Protein AF-A0A257L5U8-F1 (afdb_monomer_lite)

Foldseek 3Di:
DDDPDDDDDPDDPVVVVVCCVVPDDPVVVVVVVVVVPPDPPPPPPDDDDPVRVVVVVVVVVVVVVCVVVVNDPDDDPVRVVVVD

Sequence (84 aa):
MEATLKYSIPQSVMELAELIKSKFTAKEQLKLVQILQKEPEEDEYEEPTKEQLLQEIREAAEEVKLARQGKIKLKTLEELLNEL

Structure (mmCIF, N/CA/C/O backbone):
data_AF-A0A257L5U8-F1
#
_entry.id   AF-A0A257L5U8-F1
#
loop_
_atom_site.group_PDB
_atom_site.id
_atom_site.type_symbol
_atom_site.label_atom_id
_atom_site.label_alt_id
_atom_site.label_comp_id
_atom_site.label_asym_id
_atom_site.label_entity_id
_atom_site.label_seq_id
_atom_site.pdbx_PDB_ins_code
_atom_site.Cartn_x
_atom_site.Cartn_y
_atom_site.Cartn_z
_atom_site.occupancy
_atom_site.B_iso_or_equiv
_atom_site.auth_seq_id
_atom_site.auth_comp_id
_atom_site.auth_asym_id
_atom_site.auth_atom_id
_atom_site.pdbx_PDB_model_num
ATOM 1 N N . MET A 1 1 ? -4.335 -12.696 -26.219 1.00 34.47 1 MET A N 1
ATOM 2 C CA . MET A 1 1 ? -3.628 -13.943 -25.863 1.00 34.47 1 MET A CA 1
ATOM 3 C C . MET A 1 1 ? -2.507 -13.540 -24.927 1.00 34.47 1 MET A C 1
ATOM 5 O O . MET A 1 1 ? -1.538 -12.955 -25.389 1.00 34.47 1 MET A O 1
ATOM 9 N N . GLU A 1 2 ? -2.691 -13.723 -23.625 1.00 41.53 2 GLU A N 1
ATOM 10 C CA . GLU A 1 2 ? -1.663 -13.413 -22.628 1.00 41.53 2 GLU A CA 1
ATOM 11 C C . GLU A 1 2 ? -0.717 -14.609 -22.528 1.00 41.53 2 GLU A C 1
ATOM 13 O O . GLU A 1 2 ? -1.132 -15.719 -22.200 1.00 41.53 2 GLU A O 1
ATOM 18 N N . ALA A 1 3 ? 0.548 -14.409 -22.893 1.00 43.62 3 ALA A N 1
ATOM 19 C CA . ALA A 1 3 ? 1.568 -15.439 -22.771 1.00 43.62 3 ALA A CA 1
ATOM 20 C C . ALA A 1 3 ? 2.173 -15.365 -21.364 1.00 43.62 3 ALA A C 1
ATOM 22 O O . ALA A 1 3 ? 3.132 -14.635 -21.124 1.00 43.62 3 ALA A O 1
ATOM 23 N N . THR A 1 4 ? 1.601 -16.109 -20.419 1.00 40.28 4 THR A N 1
ATOM 24 C CA . THR A 1 4 ? 2.190 -16.279 -19.087 1.00 40.28 4 THR A CA 1
ATOM 25 C C . THR A 1 4 ? 3.438 -17.159 -19.198 1.00 40.28 4 THR A C 1
ATOM 27 O O . THR A 1 4 ? 3.346 -18.378 -19.350 1.00 40.28 4 THR A O 1
ATOM 30 N N . LEU A 1 5 ? 4.621 -16.551 -19.133 1.00 47.75 5 LEU A N 1
ATOM 31 C CA . LEU A 1 5 ? 5.896 -17.267 -19.112 1.00 47.75 5 LEU A CA 1
ATOM 32 C C . LEU A 1 5 ? 6.214 -17.716 -17.679 1.00 47.75 5 LEU A C 1
ATOM 34 O O . LEU A 1 5 ? 6.731 -16.951 -16.870 1.00 47.75 5 LEU A O 1
ATOM 38 N N . LYS A 1 6 ? 5.897 -18.974 -17.357 1.00 44.62 6 LYS A N 1
ATOM 39 C CA . LYS A 1 6 ? 6.331 -19.623 -16.110 1.00 44.62 6 LYS A CA 1
ATOM 40 C C . LYS A 1 6 ? 7.801 -20.032 -16.246 1.00 44.62 6 LYS A C 1
ATOM 42 O O . LYS A 1 6 ? 8.082 -21.076 -16.829 1.00 44.62 6 LYS A O 1
ATOM 47 N N . TYR A 1 7 ? 8.734 -19.233 -15.732 1.00 52.00 7 TYR A N 1
ATOM 48 C CA . TYR A 1 7 ? 10.150 -19.611 -15.702 1.00 52.00 7 TYR A CA 1
ATOM 49 C C . TYR A 1 7 ? 10.523 -20.257 -14.368 1.00 52.00 7 TYR A C 1
ATOM 51 O O . TYR A 1 7 ? 10.330 -19.683 -13.303 1.00 52.00 7 TYR A O 1
ATOM 59 N N . SER A 1 8 ? 11.079 -21.464 -14.454 1.00 48.03 8 SER A N 1
ATOM 60 C CA . SER A 1 8 ? 11.684 -22.192 -13.340 1.00 48.03 8 SER A CA 1
ATOM 61 C C . SER A 1 8 ? 12.936 -22.914 -13.847 1.00 48.03 8 SER A C 1
ATOM 63 O O . SER A 1 8 ? 12.931 -24.136 -13.946 1.00 48.03 8 SER A O 1
ATOM 65 N N . ILE A 1 9 ? 13.980 -22.173 -14.250 1.00 56.56 9 ILE A N 1
ATOM 66 C CA . ILE A 1 9 ? 15.299 -22.722 -14.629 1.00 56.56 9 ILE A CA 1
ATOM 67 C C . ILE A 1 9 ? 16.392 -21.667 -14.346 1.00 56.56 9 ILE A C 1
ATOM 69 O O . ILE A 1 9 ? 16.201 -20.513 -14.735 1.00 56.56 9 ILE A O 1
ATOM 73 N N . PRO A 1 10 ? 17.550 -22.021 -13.751 1.00 52.31 10 PRO A N 1
ATOM 74 C CA . PRO A 1 10 ? 18.745 -21.182 -13.794 1.00 52.31 10 PRO A CA 1
ATOM 75 C C . PRO A 1 10 ? 19.372 -21.276 -15.197 1.00 52.31 10 PRO A C 1
ATOM 77 O O . PRO A 1 10 ? 20.296 -22.053 -15.417 1.00 52.31 10 PRO A O 1
ATOM 80 N N . GLN A 1 11 ? 18.823 -20.558 -16.181 1.00 58.12 11 GLN A N 1
ATOM 81 C CA . GLN A 1 11 ? 19.434 -20.491 -17.514 1.00 58.12 11 GLN A CA 1
ATOM 82 C C . GLN A 1 11 ? 20.711 -19.655 -17.461 1.00 58.12 11 GLN A C 1
ATOM 84 O O . GLN A 1 11 ? 20.766 -18.618 -16.794 1.00 58.12 11 GLN A O 1
ATOM 89 N N . SER A 1 12 ? 21.743 -20.102 -18.173 1.00 70.69 12 SER A N 1
ATOM 90 C CA . SER A 1 12 ? 22.960 -19.307 -18.311 1.00 70.69 12 SER A CA 1
ATOM 91 C C . SER A 1 12 ? 22.669 -18.038 -19.119 1.00 70.69 12 SER A C 1
ATOM 93 O O . SER A 1 12 ? 21.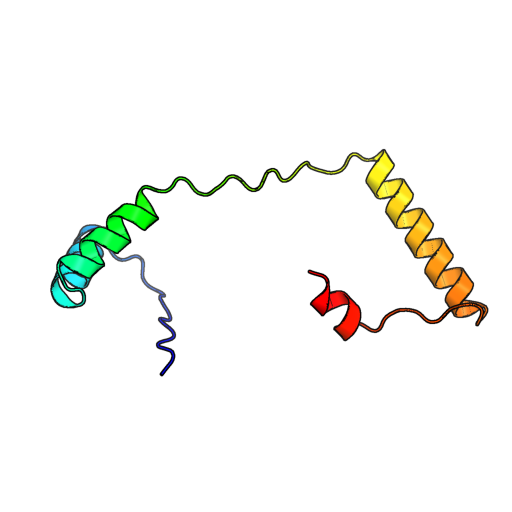794 -18.016 -19.987 1.00 70.69 12 SER A O 1
ATOM 95 N N . VAL A 1 13 ? 23.440 -16.974 -18.882 1.00 70.50 13 VAL A N 1
ATOM 96 C CA . VAL A 1 13 ? 23.323 -15.706 -19.632 1.00 70.50 13 VAL A CA 1
ATOM 97 C C . VAL A 1 13 ? 23.399 -15.937 -21.152 1.00 70.50 13 VAL A C 1
ATOM 99 O O . VAL A 1 13 ? 22.766 -15.223 -21.929 1.00 70.50 13 VAL A O 1
ATOM 102 N N . MET A 1 14 ? 24.125 -16.974 -21.580 1.00 71.06 14 MET A N 1
ATOM 103 C CA . MET A 1 14 ? 24.286 -17.338 -22.985 1.00 71.06 14 MET A CA 1
ATOM 104 C C . MET A 1 14 ? 23.005 -17.922 -23.603 1.00 71.06 14 MET A C 1
ATOM 106 O O . MET A 1 14 ? 22.617 -17.520 -24.698 1.00 71.06 14 MET A O 1
ATOM 110 N N . GLU A 1 15 ? 22.311 -18.811 -22.891 1.00 76.62 15 GLU A N 1
ATOM 111 C CA . GLU A 1 15 ? 21.052 -19.414 -23.358 1.00 76.62 15 GLU A CA 1
ATOM 112 C C . GLU A 1 15 ? 19.943 -18.364 -23.475 1.00 76.62 15 GLU A C 1
ATOM 114 O O . GLU A 1 15 ? 19.174 -18.360 -24.439 1.00 76.62 15 GLU A O 1
ATOM 119 N N . LEU A 1 16 ? 19.910 -17.413 -22.537 1.00 76.81 16 LEU A N 1
ATOM 120 C CA . LEU A 1 16 ? 19.003 -16.268 -22.601 1.00 76.81 16 LEU A CA 1
ATOM 121 C C . LEU A 1 16 ? 19.288 -15.400 -23.833 1.00 76.81 16 LEU A C 1
ATOM 123 O O . LEU A 1 16 ? 18.358 -14.996 -24.531 1.00 76.81 16 LEU A O 1
ATOM 127 N N . ALA A 1 17 ? 20.562 -15.151 -24.152 1.00 79.19 17 ALA A N 1
ATOM 128 C CA . ALA A 1 17 ? 20.942 -14.374 -25.330 1.00 79.19 17 ALA A CA 1
ATOM 129 C C . ALA A 1 17 ? 20.532 -15.061 -26.647 1.00 79.19 17 ALA A C 1
ATOM 131 O O . ALA A 1 17 ? 20.076 -14.393 -27.579 1.00 79.19 17 ALA A O 1
ATOM 132 N N . GLU A 1 18 ? 20.656 -16.386 -26.737 1.00 81.75 18 GLU A N 1
ATOM 133 C CA . GLU A 1 18 ? 20.201 -17.156 -27.902 1.00 81.75 18 GLU A CA 1
ATOM 134 C C . GLU A 1 18 ? 18.675 -17.175 -28.030 1.00 81.75 18 GLU A C 1
ATOM 136 O O . GLU A 1 18 ? 18.128 -17.014 -29.128 1.00 81.75 18 GLU A O 1
ATOM 141 N N . LEU A 1 19 ? 17.965 -17.294 -26.908 1.00 82.50 19 LEU A N 1
ATOM 142 C CA . LEU A 1 19 ? 16.509 -17.233 -26.896 1.00 82.50 19 LEU A CA 1
ATOM 143 C C . LEU A 1 19 ? 16.009 -15.857 -27.351 1.00 82.50 19 LEU A C 1
ATOM 145 O O . LEU A 1 19 ? 15.105 -15.774 -28.183 1.00 82.50 19 LEU A O 1
ATOM 149 N N . ILE A 1 20 ? 16.642 -14.780 -26.881 1.00 82.38 20 ILE A N 1
ATOM 150 C CA . ILE A 1 20 ? 16.307 -13.415 -27.295 1.00 82.38 20 ILE A CA 1
ATOM 151 C C . ILE A 1 20 ? 16.520 -13.245 -28.806 1.00 82.38 20 ILE A C 1
ATOM 153 O O . ILE A 1 20 ? 15.637 -12.748 -29.505 1.00 82.38 20 ILE A O 1
ATOM 157 N N . LYS A 1 21 ? 17.649 -13.725 -29.338 1.00 82.31 21 LYS A N 1
ATOM 158 C CA . LYS A 1 21 ? 17.942 -13.658 -30.779 1.00 82.31 21 LYS A CA 1
ATOM 159 C C . LYS A 1 21 ? 16.962 -14.464 -31.633 1.00 82.31 21 LYS A C 1
ATOM 161 O O . LYS A 1 21 ? 16.664 -14.050 -32.748 1.00 82.31 21 LYS A O 1
ATOM 166 N N . SER A 1 22 ? 16.481 -15.604 -31.134 1.00 84.12 22 SER A N 1
ATOM 167 C CA . SER A 1 22 ? 15.580 -16.490 -31.884 1.00 84.12 22 SER A CA 1
ATOM 168 C C . SER A 1 22 ? 14.103 -16.096 -31.801 1.00 84.12 22 SER A C 1
ATOM 170 O O . SER A 1 22 ? 13.340 -16.428 -32.708 1.00 84.12 22 SER A O 1
ATOM 172 N N . LYS A 1 23 ? 13.680 -15.412 -30.730 1.00 83.62 23 LYS A N 1
ATOM 173 C CA . LYS A 1 23 ? 12.266 -15.089 -30.474 1.00 83.62 23 LYS A CA 1
ATOM 174 C C . LYS A 1 23 ? 11.890 -13.629 -30.717 1.00 83.62 23 LYS A C 1
ATOM 176 O O . LYS A 1 23 ? 10.707 -13.367 -30.904 1.00 83.62 23 LYS A O 1
ATOM 181 N N . PHE A 1 24 ? 12.852 -12.706 -30.736 1.00 85.19 24 PHE A N 1
ATOM 182 C CA . PHE A 1 24 ? 12.585 -11.269 -30.849 1.00 85.19 24 PHE A CA 1
ATOM 183 C C . PHE A 1 24 ? 13.215 -10.670 -32.106 1.00 85.19 24 PHE A C 1
ATOM 185 O O . PHE A 1 24 ? 14.346 -10.989 -32.477 1.00 85.19 24 PHE A O 1
ATOM 192 N N . THR A 1 25 ? 12.506 -9.735 -32.733 1.00 87.31 25 THR A N 1
ATOM 193 C CA . THR A 1 25 ? 13.020 -8.928 -33.847 1.00 87.31 25 THR A CA 1
ATOM 194 C C . THR A 1 25 ? 14.051 -7.905 -33.364 1.00 87.31 25 THR A C 1
ATOM 196 O O . THR A 1 25 ? 14.061 -7.514 -32.198 1.00 87.31 25 THR A O 1
ATOM 199 N N . ALA A 1 26 ? 14.889 -7.384 -34.267 1.00 83.31 26 ALA A N 1
ATOM 200 C CA . ALA A 1 26 ? 15.904 -6.379 -33.919 1.00 83.31 26 ALA A CA 1
ATOM 201 C C . ALA A 1 26 ? 15.313 -5.139 -33.214 1.00 83.31 26 ALA A C 1
ATOM 203 O O . ALA A 1 26 ? 15.914 -4.585 -32.295 1.00 83.31 26 ALA A O 1
ATOM 204 N N . LYS A 1 27 ? 14.098 -4.728 -33.598 1.00 82.75 27 LYS A N 1
ATOM 205 C CA . LYS A 1 27 ? 13.386 -3.607 -32.969 1.00 82.75 27 LYS A CA 1
ATOM 206 C C . LYS A 1 27 ? 12.971 -3.921 -31.529 1.00 82.75 27 LYS A C 1
ATOM 208 O O . LYS A 1 27 ? 13.011 -3.040 -30.676 1.00 82.75 27 LYS A O 1
ATOM 213 N N . GLU A 1 28 ? 12.560 -5.153 -31.256 1.00 83.50 28 GLU A N 1
ATOM 214 C CA . GLU A 1 28 ? 12.166 -5.598 -29.915 1.00 83.50 28 GLU A CA 1
ATOM 215 C C . GLU A 1 28 ? 13.383 -5.832 -29.020 1.00 83.50 28 GLU A C 1
ATOM 217 O O . GLU A 1 28 ? 13.347 -5.474 -27.847 1.00 83.50 28 GLU A O 1
ATOM 222 N N . GLN A 1 29 ? 14.490 -6.322 -29.582 1.00 82.50 29 GLN A N 1
ATOM 223 C CA . GLN A 1 29 ? 15.772 -6.422 -28.881 1.00 82.50 29 GLN A CA 1
ATOM 224 C C . GLN A 1 29 ? 16.264 -5.042 -28.420 1.00 82.50 29 GLN A C 1
ATOM 226 O O . GLN A 1 29 ? 16.673 -4.889 -27.273 1.00 82.50 29 GLN A O 1
ATOM 231 N N . LEU A 1 30 ? 16.149 -4.011 -29.267 1.00 83.00 30 LEU A N 1
ATOM 232 C CA . LEU A 1 30 ? 16.484 -2.633 -28.886 1.00 83.00 30 LEU A CA 1
ATOM 233 C C . LEU A 1 30 ? 15.593 -2.101 -27.756 1.00 83.00 30 LEU A C 1
ATOM 235 O O . LEU A 1 30 ? 16.090 -1.432 -26.854 1.00 83.00 30 LEU A O 1
ATOM 239 N N . LYS A 1 31 ? 14.293 -2.420 -27.768 1.00 83.44 31 LYS A N 1
ATOM 240 C CA . LYS A 1 31 ? 13.388 -2.057 -26.666 1.00 83.44 31 LYS A CA 1
ATOM 241 C C . LYS A 1 31 ? 13.754 -2.767 -25.363 1.00 83.44 31 LYS A C 1
ATOM 243 O O . LYS A 1 31 ? 13.718 -2.136 -24.315 1.00 83.44 31 LYS A O 1
ATOM 248 N N . LEU A 1 32 ? 14.128 -4.045 -25.422 1.00 80.00 32 LEU A N 1
ATOM 249 C CA . LEU A 1 32 ? 14.593 -4.789 -24.248 1.00 80.00 32 LEU A CA 1
ATOM 250 C C . LEU A 1 32 ? 15.848 -4.151 -23.651 1.00 80.00 32 LEU A C 1
ATOM 252 O O . LEU A 1 32 ? 15.902 -3.948 -22.446 1.00 80.00 32 LEU A O 1
ATOM 256 N N . VAL A 1 33 ? 16.817 -3.764 -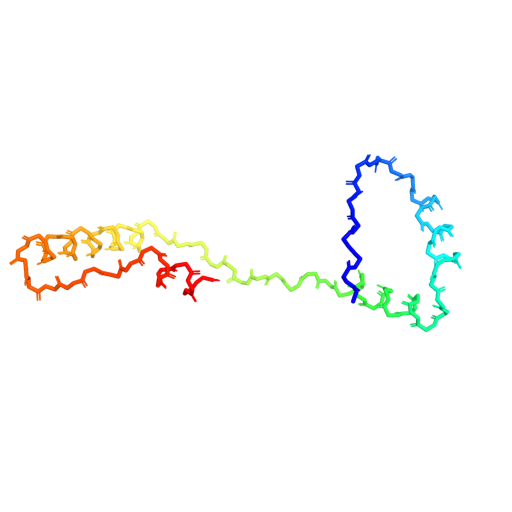24.484 1.00 82.69 33 VAL A N 1
ATOM 257 C CA . VAL A 1 33 ? 18.019 -3.053 -24.023 1.00 82.69 33 VAL A CA 1
ATOM 258 C C . VAL A 1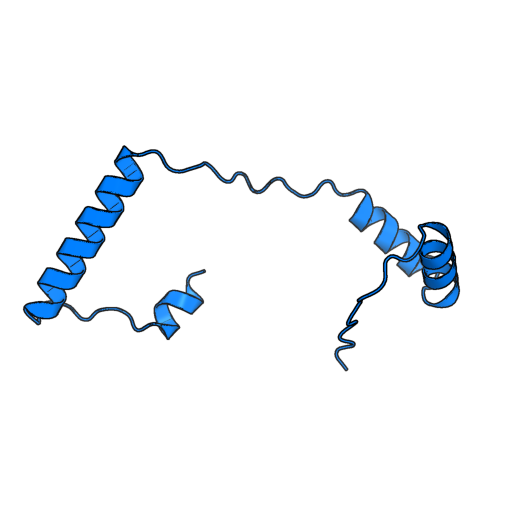 33 ? 17.657 -1.731 -23.345 1.00 82.69 33 VAL A C 1
ATOM 260 O O . VAL A 1 33 ? 18.186 -1.447 -22.280 1.00 82.69 33 VAL A O 1
ATOM 263 N N . GLN A 1 34 ? 16.718 -0.958 -23.899 1.00 80.75 34 GLN A N 1
ATOM 264 C CA . GLN A 1 34 ? 16.255 0.291 -23.276 1.00 80.75 34 GLN A CA 1
ATOM 265 C C . GLN A 1 34 ? 1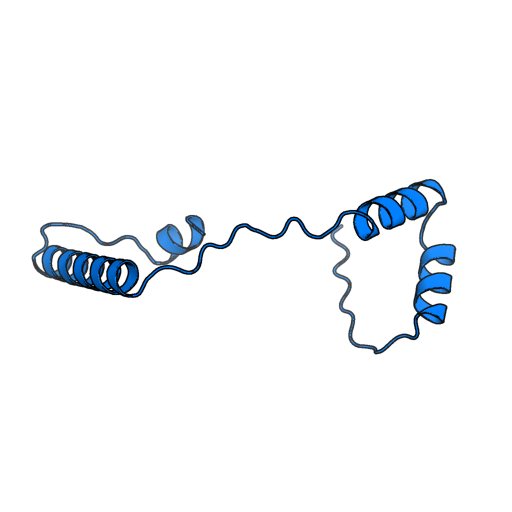5.583 0.068 -21.915 1.00 80.75 34 GLN A C 1
ATOM 267 O O . GLN A 1 34 ? 15.766 0.875 -21.012 1.00 80.75 34 GLN A O 1
ATOM 272 N N . ILE A 1 35 ? 14.823 -1.020 -21.759 1.00 80.25 35 ILE A N 1
ATOM 273 C CA . ILE A 1 35 ? 14.188 -1.381 -20.483 1.00 80.25 35 ILE A CA 1
ATOM 274 C C . ILE A 1 35 ? 15.239 -1.828 -19.464 1.00 80.25 35 ILE A C 1
ATOM 276 O O . ILE A 1 35 ? 15.173 -1.418 -18.316 1.00 80.25 35 ILE A O 1
ATOM 280 N N . LEU A 1 36 ? 16.224 -2.627 -19.882 1.00 77.44 36 LEU A N 1
ATOM 281 C CA . LEU A 1 36 ? 17.298 -3.113 -19.008 1.00 77.44 36 LEU A CA 1
ATOM 282 C C . LEU A 1 36 ? 18.307 -2.020 -18.620 1.00 77.44 36 LEU A C 1
ATOM 284 O O . LEU A 1 36 ? 19.024 -2.179 -17.640 1.00 77.44 36 LEU A O 1
ATOM 288 N N . GLN A 1 37 ? 18.401 -0.950 -19.414 1.00 77.25 37 GLN A N 1
ATOM 289 C CA . GLN A 1 37 ? 19.247 0.217 -19.146 1.00 77.25 37 GLN A CA 1
ATOM 290 C C . GLN A 1 37 ? 18.545 1.301 -18.332 1.00 77.25 37 GLN A C 1
ATOM 292 O O . GLN A 1 37 ? 19.224 2.183 -17.812 1.00 77.25 37 GLN A O 1
ATOM 297 N N . LYS A 1 38 ? 17.211 1.270 -18.237 1.00 74.88 38 LYS A N 1
ATOM 298 C CA . LYS A 1 38 ? 16.528 2.054 -17.216 1.00 74.88 38 LYS A CA 1
ATOM 299 C C . LYS A 1 38 ? 16.930 1.460 -15.873 1.00 74.88 38 LYS A C 1
ATOM 301 O O . LYS A 1 38 ? 16.631 0.298 -15.605 1.00 74.88 38 LYS A O 1
ATOM 306 N N . GLU A 1 39 ? 17.628 2.247 -15.061 1.00 59.88 39 GLU A N 1
ATOM 307 C CA . GLU A 1 39 ? 17.711 1.960 -13.634 1.00 59.88 39 GLU A CA 1
ATOM 308 C C . GLU A 1 39 ? 16.278 1.751 -13.128 1.00 59.88 39 GLU A C 1
ATOM 310 O O . GLU A 1 39 ? 15.370 2.449 -13.607 1.00 59.88 39 GLU A O 1
ATOM 315 N N . PRO A 1 40 ? 16.031 0.758 -12.251 1.00 61.47 40 PRO A N 1
ATOM 316 C CA . PRO A 1 40 ? 14.767 0.740 -11.538 1.00 61.47 40 PRO A CA 1
ATOM 317 C C . PRO A 1 40 ? 14.622 2.135 -10.941 1.00 61.47 40 PRO A C 1
ATOM 319 O O . PRO A 1 40 ? 15.555 2.618 -10.302 1.00 61.47 40 PRO A O 1
ATOM 322 N N . GLU A 1 41 ? 13.516 2.813 -11.247 1.00 61.88 41 GLU A N 1
ATOM 323 C CA . GLU A 1 41 ? 13.152 4.001 -10.491 1.00 61.88 41 GLU A CA 1
ATOM 324 C C . GLU A 1 41 ? 13.142 3.501 -9.046 1.00 61.88 41 GLU A C 1
ATOM 326 O O . GLU A 1 41 ? 12.375 2.594 -8.718 1.00 61.88 41 GLU A O 1
ATOM 331 N N . GLU A 1 42 ? 14.131 3.920 -8.248 1.00 57.66 42 GLU A N 1
ATOM 332 C CA . GLU A 1 42 ? 14.102 3.668 -6.819 1.00 57.66 42 GLU A CA 1
ATOM 333 C C . GLU A 1 42 ? 12.825 4.365 -6.382 1.00 57.66 42 GLU A C 1
ATOM 335 O O . GLU A 1 42 ? 12.773 5.594 -6.353 1.00 57.66 42 GLU A O 1
ATOM 340 N N . ASP A 1 43 ? 11.759 3.587 -6.178 1.00 61.16 43 ASP A N 1
ATOM 341 C CA . ASP A 1 43 ? 10.590 4.079 -5.477 1.00 61.16 43 ASP A CA 1
ATOM 342 C C . ASP A 1 43 ? 11.162 4.758 -4.232 1.00 61.16 43 ASP A C 1
ATOM 344 O O . ASP A 1 43 ? 11.868 4.106 -3.454 1.00 61.16 43 ASP A O 1
ATOM 348 N N . GLU A 1 44 ? 10.958 6.074 -4.102 1.00 60.53 44 GLU A N 1
ATOM 349 C CA . GLU A 1 44 ? 11.352 6.867 -2.934 1.00 60.53 44 GLU A CA 1
ATOM 350 C C . GLU A 1 44 ? 10.495 6.403 -1.745 1.00 60.53 44 GLU A C 1
ATOM 352 O O . GLU A 1 44 ? 9.623 7.108 -1.240 1.00 60.53 44 GLU A O 1
ATOM 357 N N . TYR A 1 45 ? 10.674 5.149 -1.339 1.00 66.69 45 TYR A N 1
ATOM 358 C CA . TYR A 1 45 ? 9.998 4.546 -0.218 1.00 66.69 45 TYR A CA 1
ATOM 359 C C . TYR A 1 45 ? 10.673 5.081 1.035 1.00 66.69 45 TYR A C 1
ATOM 361 O O . TYR A 1 45 ? 11.684 4.559 1.513 1.00 66.69 45 TYR A O 1
ATOM 369 N N . GLU A 1 46 ? 10.123 6.173 1.547 1.00 75.19 46 GLU A N 1
ATOM 370 C CA . GLU A 1 46 ? 10.486 6.683 2.857 1.00 75.19 46 GLU A CA 1
ATOM 371 C C . GLU A 1 46 ? 9.958 5.715 3.924 1.00 75.19 46 GLU A C 1
ATOM 373 O O . GLU A 1 46 ? 8.751 5.549 4.104 1.00 75.19 46 GLU A O 1
ATOM 378 N N . GLU A 1 47 ? 10.870 5.044 4.633 1.00 80.00 47 GLU A N 1
ATOM 379 C CA . GLU A 1 47 ? 10.491 4.170 5.741 1.00 80.00 47 GLU A CA 1
ATOM 380 C C . GLU A 1 47 ? 9.805 5.009 6.840 1.00 80.00 47 GLU A C 1
ATOM 382 O O . GLU A 1 47 ? 10.396 5.978 7.333 1.00 80.00 47 GLU A O 1
ATOM 387 N N . PRO A 1 48 ? 8.570 4.665 7.253 1.00 82.12 48 PRO A N 1
ATOM 388 C CA . PRO A 1 48 ? 7.848 5.448 8.242 1.00 82.12 48 PRO A CA 1
ATOM 389 C C . PRO A 1 48 ? 8.558 5.407 9.598 1.00 82.12 48 PRO A C 1
ATOM 391 O O . PRO A 1 48 ? 9.056 4.380 10.068 1.00 82.12 48 PRO A O 1
ATOM 394 N N . THR A 1 49 ? 8.570 6.546 10.281 1.00 91.88 49 THR A N 1
ATOM 395 C CA . THR A 1 49 ? 9.118 6.646 11.633 1.00 91.88 49 THR A CA 1
ATOM 396 C C . THR A 1 49 ? 8.245 5.887 12.634 1.00 91.88 49 THR A C 1
ATOM 398 O O . THR A 1 49 ? 7.044 5.683 12.450 1.00 91.88 49 THR A O 1
ATOM 401 N N . LYS A 1 50 ? 8.834 5.517 13.777 1.00 92.06 50 LYS A N 1
ATOM 402 C CA . LYS A 1 50 ? 8.102 4.849 14.868 1.00 92.06 50 LYS A CA 1
ATOM 403 C C . LYS A 1 50 ? 6.897 5.654 15.358 1.00 92.06 50 LYS A C 1
ATOM 405 O O . LYS A 1 50 ? 5.900 5.065 15.762 1.00 92.06 50 LYS A O 1
ATOM 410 N N . GLU A 1 51 ? 7.006 6.980 15.368 1.00 92.81 51 GLU A N 1
ATOM 411 C CA . GLU A 1 51 ? 5.933 7.871 15.816 1.00 92.81 51 GLU A CA 1
ATOM 412 C C . GLU A 1 51 ? 4.751 7.844 14.844 1.00 92.81 51 GLU A C 1
ATOM 414 O O . GLU A 1 51 ? 3.613 7.721 15.295 1.00 92.81 51 GLU A O 1
ATOM 419 N N . GLN A 1 52 ? 5.023 7.847 13.533 1.00 88.12 52 GLN A N 1
ATOM 420 C CA . GLN A 1 52 ? 4.003 7.699 12.490 1.00 88.12 52 GLN A CA 1
ATOM 421 C C . GLN A 1 52 ? 3.288 6.348 12.605 1.00 88.12 52 GLN A C 1
ATOM 423 O O . GLN A 1 52 ? 2.064 6.316 12.703 1.00 88.12 52 GLN A O 1
ATOM 428 N N . LEU A 1 53 ? 4.035 5.247 12.752 1.00 91.38 53 LEU A N 1
ATOM 429 C CA . LEU A 1 53 ? 3.438 3.919 12.947 1.00 91.38 53 LEU A CA 1
ATOM 430 C C . LEU A 1 53 ? 2.530 3.856 14.186 1.00 91.38 53 LEU A C 1
ATOM 432 O O . LEU A 1 53 ? 1.445 3.277 14.157 1.00 91.38 53 LEU A O 1
ATOM 436 N N . LEU A 1 54 ? 2.977 4.427 15.310 1.00 95.50 54 LEU A N 1
ATOM 437 C CA . LEU A 1 54 ? 2.194 4.433 16.548 1.00 95.50 54 LEU A CA 1
ATOM 438 C C . LEU A 1 54 ? 0.921 5.270 16.419 1.00 95.50 54 LEU A C 1
ATOM 440 O O . LEU A 1 54 ? -0.104 4.914 17.012 1.00 95.50 54 LEU A O 1
ATOM 444 N N . GLN A 1 55 ? 0.988 6.373 15.676 1.00 94.44 55 GLN A N 1
ATOM 445 C CA . GLN A 1 55 ? -0.168 7.200 15.377 1.00 94.44 55 GLN A CA 1
ATOM 446 C C . GLN A 1 55 ? -1.178 6.432 14.516 1.00 94.44 55 GLN A C 1
ATOM 448 O O . GLN A 1 55 ? -2.334 6.321 14.920 1.00 94.44 55 GLN A O 1
ATOM 453 N N . GLU A 1 56 ? -0.736 5.815 13.420 1.00 90.00 56 GLU A N 1
ATOM 454 C CA . GLU A 1 56 ? -1.589 5.013 12.532 1.00 90.00 56 GLU A CA 1
ATOM 455 C C . GLU A 1 56 ? -2.293 3.873 13.283 1.00 90.00 56 GLU A C 1
ATOM 457 O O . GLU A 1 56 ? -3.502 3.676 13.156 1.00 90.00 56 GLU A O 1
ATOM 462 N N . ILE A 1 57 ? -1.567 3.159 14.151 1.00 93.56 57 ILE A N 1
ATOM 463 C CA . ILE A 1 57 ? -2.146 2.086 14.973 1.00 93.56 57 ILE A CA 1
ATOM 464 C C . ILE A 1 57 ? -3.216 2.633 15.929 1.00 93.56 57 ILE A C 1
ATOM 466 O O . ILE A 1 57 ? -4.242 1.983 16.154 1.00 93.56 57 ILE A O 1
ATOM 470 N N . ARG A 1 58 ? -2.994 3.815 16.518 1.00 94.19 58 ARG A N 1
ATOM 471 C CA . ARG A 1 58 ? -3.973 4.444 17.415 1.00 94.19 58 ARG A CA 1
ATOM 472 C C . ARG A 1 58 ? -5.233 4.846 16.654 1.00 94.19 58 ARG A C 1
ATOM 474 O O . ARG A 1 58 ? -6.328 4.559 17.134 1.00 94.19 58 ARG A O 1
ATOM 481 N N . GLU A 1 59 ? -5.077 5.469 15.493 1.00 93.50 59 GLU A N 1
ATOM 482 C CA . GLU A 1 59 ? -6.188 5.878 14.632 1.00 93.50 59 GLU A CA 1
ATOM 483 C C . GLU A 1 59 ? -7.022 4.663 14.200 1.00 93.50 59 GLU A C 1
ATOM 485 O O . GLU A 1 59 ? -8.238 4.647 14.406 1.00 93.50 59 GLU A O 1
ATOM 490 N N . ALA A 1 60 ? -6.372 3.582 13.754 1.00 90.88 60 ALA A N 1
ATOM 491 C CA . ALA A 1 60 ? -7.047 2.332 13.406 1.00 90.88 60 ALA A CA 1
ATOM 492 C C . ALA A 1 60 ? -7.815 1.722 14.597 1.00 90.88 60 ALA A C 1
ATOM 494 O O . ALA A 1 60 ? -8.942 1.237 14.458 1.00 90.88 60 ALA A O 1
ATOM 495 N N . ALA A 1 61 ? -7.242 1.767 15.805 1.00 92.44 61 ALA A N 1
ATOM 496 C CA . ALA A 1 61 ? -7.915 1.283 17.010 1.00 92.44 61 ALA A CA 1
ATOM 497 C C . ALA A 1 61 ? -9.156 2.125 17.371 1.00 92.44 61 ALA A C 1
ATOM 499 O O . ALA A 1 61 ? -10.171 1.580 17.826 1.00 92.44 61 ALA A O 1
ATOM 500 N N . GLU A 1 62 ? -9.099 3.442 17.167 1.00 92.94 62 GLU A N 1
ATOM 501 C CA . GLU A 1 62 ? -10.237 4.341 17.364 1.00 92.94 62 GLU A CA 1
ATOM 502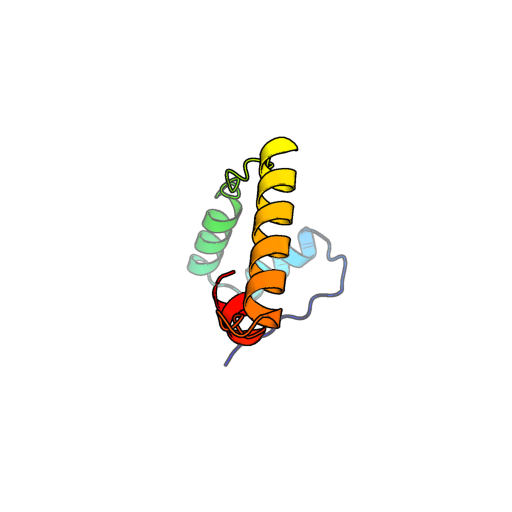 C C . GLU A 1 62 ? -11.335 4.118 16.321 1.00 92.94 62 GLU A C 1
ATOM 504 O O . GLU A 1 62 ? -12.513 4.059 16.689 1.00 92.94 62 GLU A O 1
ATOM 509 N N . GLU A 1 63 ? -10.971 3.896 15.059 1.00 91.00 63 GLU A N 1
ATOM 510 C CA . GLU A 1 63 ? -11.912 3.568 13.986 1.00 91.00 63 GLU A CA 1
ATOM 511 C C . GLU A 1 63 ? -12.696 2.288 14.318 1.00 91.00 63 GLU A C 1
ATOM 513 O O . GLU A 1 63 ? -13.931 2.281 14.351 1.00 91.00 63 GLU A O 1
ATOM 518 N N . VAL A 1 64 ? -11.996 1.219 14.709 1.00 91.44 64 VAL A N 1
ATOM 519 C CA . VAL A 1 64 ? -12.632 -0.039 15.130 1.00 91.44 64 VAL A CA 1
ATOM 520 C C . VAL A 1 64 ? -13.554 0.179 16.332 1.00 91.44 64 VAL A C 1
ATOM 522 O O . VAL A 1 64 ? -14.646 -0.396 16.400 1.00 91.44 64 VAL A O 1
ATOM 525 N N . LYS A 1 65 ? -13.159 1.024 17.290 1.00 92.94 65 LYS A N 1
ATOM 526 C CA . LYS A 1 65 ? -13.999 1.364 18.445 1.00 92.94 65 LYS A CA 1
ATOM 527 C C . LYS A 1 65 ? -15.274 2.096 18.021 1.00 92.94 65 LYS A C 1
ATOM 529 O O . LYS A 1 65 ? -16.350 1.750 18.512 1.00 92.94 65 LYS A O 1
ATOM 534 N N . LEU A 1 66 ? -15.184 3.081 17.131 1.00 92.75 66 LEU A N 1
ATOM 535 C CA . LEU A 1 66 ? -16.341 3.822 16.618 1.00 92.75 66 LEU A CA 1
ATOM 536 C C . LEU A 1 66 ? -17.270 2.923 15.794 1.00 92.75 66 LEU A C 1
ATOM 538 O O . LEU A 1 66 ? -18.493 3.025 15.926 1.00 92.75 66 LEU A O 1
ATOM 542 N N . ALA A 1 67 ? -16.708 1.999 15.016 1.00 92.75 67 ALA A N 1
ATOM 543 C CA . ALA A 1 67 ? -17.474 1.018 14.261 1.00 92.75 67 ALA A CA 1
ATOM 544 C C . ALA A 1 67 ? -18.234 0.052 15.175 1.00 92.75 67 ALA A C 1
ATOM 546 O O . ALA A 1 67 ? -19.424 -0.188 14.978 1.00 92.75 67 ALA A O 1
ATOM 547 N N . ARG A 1 68 ? -17.591 -0.431 16.248 1.00 90.25 68 ARG A N 1
ATOM 548 C CA . ARG A 1 68 ? -18.255 -1.247 17.282 1.00 90.25 68 ARG A CA 1
ATOM 549 C C . ARG A 1 68 ? -19.377 -0.498 18.000 1.00 90.25 68 ARG A C 1
ATOM 551 O O . ARG A 1 68 ? -20.344 -1.119 18.423 1.00 90.25 68 ARG A O 1
ATOM 558 N N . GLN A 1 69 ? -19.261 0.824 18.133 1.00 93.81 69 GLN A N 1
ATOM 559 C CA . GLN A 1 69 ? -20.322 1.685 18.669 1.00 93.81 69 GLN A CA 1
ATOM 560 C C . GLN A 1 69 ? -21.443 1.968 17.653 1.00 93.81 69 GLN A C 1
ATOM 562 O O . GLN A 1 69 ? -22.389 2.677 17.988 1.00 93.81 69 GLN A O 1
ATOM 567 N N . GLY A 1 70 ? -21.336 1.460 16.420 1.00 91.44 70 GLY A N 1
ATOM 568 C CA . GLY A 1 70 ? -22.298 1.700 15.345 1.00 91.44 70 GLY A CA 1
ATOM 569 C C . GLY A 1 70 ? -22.282 3.131 14.803 1.00 91.44 70 GLY A C 1
ATOM 570 O O . GLY A 1 70 ? -23.215 3.523 14.108 1.00 91.44 70 GLY A O 1
ATOM 571 N N . LYS A 1 71 ? -21.253 3.926 15.130 1.00 91.88 71 LYS A N 1
ATOM 572 C CA . LYS A 1 71 ? -21.143 5.332 14.708 1.00 91.88 71 LYS A CA 1
ATOM 573 C C . LYS A 1 71 ? -20.616 5.479 13.286 1.00 91.88 71 LYS A C 1
ATOM 575 O O . LYS A 1 71 ? -20.961 6.444 12.615 1.00 91.88 71 LYS A O 1
ATOM 580 N N . ILE A 1 72 ? -19.788 4.534 12.849 1.00 90.44 72 ILE A N 1
ATOM 581 C CA . ILE A 1 72 ? -19.209 4.490 11.504 1.00 90.44 72 ILE A CA 1
ATOM 582 C C . ILE A 1 72 ? -19.296 3.069 10.943 1.00 90.44 72 ILE A C 1
ATOM 584 O O . ILE A 1 72 ? -19.462 2.106 11.695 1.00 90.44 72 ILE A O 1
ATOM 588 N N . LYS A 1 73 ? -19.180 2.936 9.623 1.00 89.44 73 LYS A N 1
ATOM 589 C CA . LYS A 1 73 ? -18.996 1.646 8.951 1.00 89.44 73 LYS A CA 1
ATOM 590 C C . LYS A 1 73 ? -17.531 1.519 8.556 1.00 89.44 73 LYS A C 1
ATOM 592 O O . LYS A 1 73 ? -16.993 2.458 7.983 1.00 89.44 73 LYS A O 1
ATOM 597 N N . LEU A 1 74 ? -16.923 0.377 8.865 1.00 89.12 74 LEU A N 1
ATOM 598 C CA . LEU A 1 74 ? -15.591 0.053 8.357 1.00 89.12 74 LEU A CA 1
ATOM 599 C C . LEU A 1 74 ? -15.679 -0.241 6.864 1.00 89.12 74 LEU A C 1
ATOM 601 O O . LEU A 1 74 ? -16.699 -0.763 6.396 1.00 89.12 74 LEU A O 1
ATOM 605 N N . LYS A 1 75 ? -14.594 0.053 6.152 1.00 86.88 75 LYS A N 1
ATOM 606 C CA . LYS A 1 75 ? -14.408 -0.417 4.782 1.00 86.88 75 LYS A CA 1
ATOM 607 C C . LYS A 1 75 ? -14.375 -1.944 4.756 1.00 86.88 75 LYS A C 1
ATOM 609 O O . LYS A 1 75 ? -13.940 -2.606 5.704 1.00 86.88 75 LYS A O 1
ATOM 614 N N . THR A 1 76 ? -14.856 -2.508 3.663 1.00 86.25 76 THR A N 1
ATOM 615 C CA . THR A 1 76 ? -14.702 -3.926 3.356 1.00 86.25 76 THR A CA 1
ATOM 616 C C . THR A 1 76 ? -13.259 -4.234 2.961 1.00 86.25 76 THR A C 1
ATOM 618 O O . THR A 1 76 ? -12.495 -3.354 2.568 1.00 86.25 76 THR A O 1
ATOM 621 N N . LEU A 1 77 ? -12.882 -5.512 3.044 1.00 83.12 77 LEU A N 1
ATOM 622 C CA . LEU A 1 77 ? -11.560 -5.966 2.610 1.00 83.12 77 LEU A CA 1
ATOM 623 C C . LEU A 1 77 ? -11.312 -5.667 1.123 1.00 83.12 77 LEU A C 1
ATOM 625 O O . LEU A 1 77 ? -10.197 -5.344 0.745 1.00 83.12 77 LEU A O 1
ATOM 629 N N . GLU A 1 78 ? -12.346 -5.754 0.289 1.00 86.56 78 GLU A N 1
ATOM 630 C CA . GLU A 1 78 ? -12.252 -5.466 -1.144 1.00 86.56 78 GLU A CA 1
ATOM 631 C C . GLU A 1 78 ? -12.006 -3.976 -1.416 1.00 86.56 78 GLU A C 1
ATOM 633 O O . GLU A 1 78 ? -11.169 -3.635 -2.244 1.00 86.56 78 GLU A O 1
ATOM 638 N N . GLU A 1 79 ? -12.670 -3.082 -0.679 1.00 85.94 79 GLU A N 1
ATOM 639 C CA . GLU A 1 79 ? -12.406 -1.638 -0.752 1.00 85.94 79 GLU A CA 1
ATOM 640 C C . GLU A 1 79 ? -10.977 -1.308 -0.312 1.00 85.94 79 GLU A C 1
ATOM 642 O O . GLU A 1 79 ? -10.308 -0.531 -0.982 1.00 85.94 79 GLU A O 1
ATOM 647 N N . LEU A 1 80 ? -10.485 -1.949 0.754 1.00 84.38 80 LEU A N 1
ATOM 648 C CA . LEU A 1 80 ? -9.107 -1.777 1.216 1.00 84.38 80 LEU A CA 1
ATOM 649 C C . LEU A 1 80 ? -8.081 -2.239 0.169 1.00 84.38 80 LEU A C 1
ATOM 651 O O . LEU A 1 80 ? -7.089 -1.561 -0.064 1.00 84.38 80 LEU A O 1
ATOM 655 N N . LEU A 1 81 ? -8.310 -3.393 -0.463 1.00 86.62 81 LEU A N 1
ATOM 656 C CA . LEU A 1 81 ? -7.382 -3.958 -1.446 1.00 86.62 81 LEU A CA 1
ATOM 657 C C . LEU A 1 81 ? -7.326 -3.168 -2.759 1.00 86.62 81 LEU A C 1
ATOM 659 O O . LEU A 1 81 ? -6.343 -3.288 -3.475 1.00 86.62 81 LEU A O 1
ATOM 663 N N . ASN A 1 82 ? -8.351 -2.375 -3.072 1.00 87.94 82 ASN A N 1
ATOM 664 C CA . ASN A 1 82 ? -8.362 -1.511 -4.255 1.00 87.94 82 ASN A CA 1
ATOM 665 C C . ASN A 1 82 ? -7.645 -0.160 -4.033 1.00 87.94 82 ASN A C 1
ATOM 667 O O . ASN A 1 82 ? -7.525 0.615 -4.980 1.00 87.94 82 ASN A O 1
ATOM 671 N N . GLU A 1 83 ? -7.214 0.147 -2.803 1.00 72.75 83 GLU A N 1
ATOM 672 C CA . GLU A 1 83 ? -6.487 1.381 -2.450 1.00 72.75 83 GLU A CA 1
ATOM 673 C C . GLU A 1 83 ? -4.953 1.226 -2.509 1.00 72.75 83 GLU A C 1
ATOM 675 O O . GLU A 1 83 ? -4.247 2.227 -2.391 1.00 72.75 83 GLU A O 1
ATOM 680 N N . LEU A 1 84 ? -4.454 -0.003 -2.696 1.00 68.06 84 LEU A N 1
ATOM 681 C CA . LEU A 1 84 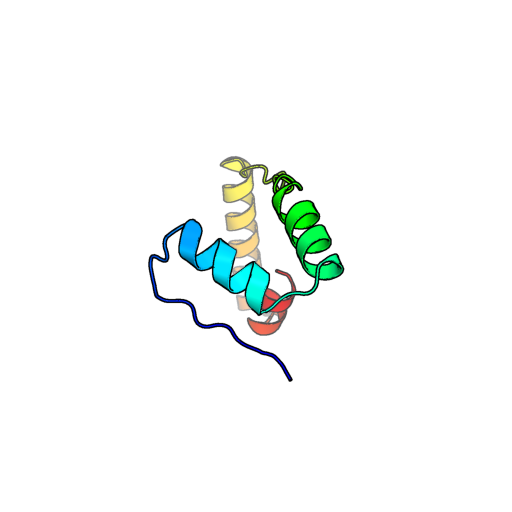? -3.035 -0.377 -2.773 1.00 68.06 84 LEU A CA 1
ATOM 682 C C . LEU A 1 84 ? -2.630 -0.720 -4.212 1.00 68.06 84 LEU A C 1
ATOM 684 O O . LEU A 1 84 ? -1.473 -0.415 -4.574 1.00 68.06 84 LEU A O 1
#

pLDDT: mean 78.23, std 15.2, range [34.47, 95.5]

Secondary structure (DSSP, 8-state):
--------S---HHHHHHHHHHHS-HHHHHHHHHHHHS--------PPPHHHHHHHHHHHHHHHHHHHTTSSPPPPHHHHHTT-

Radius of gyration: 23.67 Å; chains: 1; bounding box: 47×31×53 Å